Protein AF-A0A941UQF1-F1 (afdb_monomer_lite)

Secondary structure (DSSP, 8-state):
----GGGGGS-HHHHHHHHHHHHHTTT-SS-SHHHHHHHHHHSTTTHHHHHHHHH--GGGS--

Foldseek 3Di:
DDDDPLCVVDDPLLVQLVVLLVVLCVVPVDPDPSSVVSSCVSPP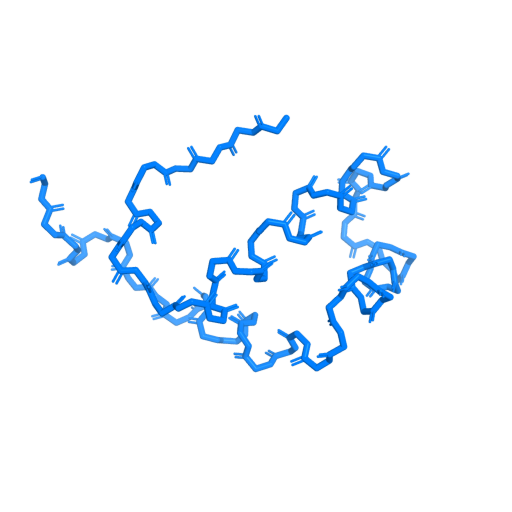PSVVSVVVVVPDDSVPGDD

Radius of gyration: 11.98 Å; chains: 1; bounding box: 27×28×26 Å

pLDDT: mean 93.24, std 6.13, range [75.81, 98.62]

Sequence (63 aa):
IRLNWRLVHFSLPVIDYVVAHELAHLQEMNHSPRFWRAVGELLPGFEAARDEVRRLDLASLPI

Structure (mmCIF, N/CA/C/O backbone):
data_AF-A0A941UQF1-F1
#
_entry.id   AF-A0A941UQF1-F1
#
loop_
_atom_site.group_PDB
_atom_site.id
_atom_site.type_symbol
_atom_site.label_atom_id
_atom_site.label_alt_id
_atom_site.label_comp_id
_atom_site.label_asym_id
_atom_site.label_entity_id
_atom_site.label_seq_id
_atom_site.pdbx_PDB_ins_code
_atom_site.Cartn_x
_atom_site.Cartn_y
_atom_site.Cartn_z
_atom_site.occupancy
_atom_site.B_iso_or_equiv
_atom_site.auth_seq_id
_atom_site.auth_comp_id
_atom_site.auth_asym_id
_atom_site.auth_atom_id
_atom_site.pdbx_PDB_model_num
ATOM 1 N N . ILE A 1 1 ? -11.491 9.431 -0.794 1.00 79.62 1 ILE A N 1
ATOM 2 C CA . ILE A 1 1 ? -10.393 8.819 -1.577 1.00 79.62 1 ILE A CA 1
ATOM 3 C C . ILE A 1 1 ? -9.680 9.932 -2.330 1.00 79.62 1 ILE A C 1
ATOM 5 O O . ILE A 1 1 ? -10.344 10.674 -3.048 1.00 79.62 1 ILE A O 1
ATOM 9 N N . ARG A 1 2 ? -8.375 10.110 -2.106 1.00 84.50 2 ARG A N 1
ATOM 10 C CA . ARG A 1 2 ? -7.529 11.053 -2.854 1.00 84.50 2 ARG A CA 1
ATOM 11 C C . ARG A 1 2 ? -6.314 10.279 -3.344 1.00 84.50 2 ARG A C 1
ATOM 13 O O . ARG A 1 2 ? -5.642 9.660 -2.533 1.00 84.50 2 ARG A O 1
ATOM 20 N N . LEU A 1 3 ? -6.050 10.323 -4.643 1.00 88.25 3 LEU A N 1
ATOM 21 C CA . LEU A 1 3 ? -4.933 9.622 -5.269 1.00 88.25 3 LEU A CA 1
ATOM 22 C C . LEU A 1 3 ? -3.940 10.637 -5.832 1.00 88.25 3 LEU A C 1
ATOM 24 O O . LEU A 1 3 ? -4.337 11.687 -6.339 1.00 88.25 3 LEU A O 1
ATOM 28 N N . ASN A 1 4 ? -2.648 10.334 -5.730 1.00 89.00 4 ASN A N 1
ATOM 29 C CA . ASN A 1 4 ? -1.607 11.162 -6.329 1.00 89.00 4 ASN A CA 1
ATOM 30 C C . ASN A 1 4 ? -1.568 10.913 -7.844 1.00 89.00 4 ASN A C 1
ATOM 32 O O . ASN A 1 4 ? -1.502 9.764 -8.273 1.00 89.00 4 ASN A O 1
ATOM 36 N N . TRP A 1 5 ? -1.568 11.973 -8.655 1.00 90.69 5 TRP A N 1
ATOM 37 C CA . TRP A 1 5 ? -1.537 11.850 -10.116 1.00 90.69 5 TRP A CA 1
ATOM 38 C C . TRP A 1 5 ? -0.296 11.106 -10.626 1.00 90.69 5 TRP A C 1
ATOM 40 O O . TRP A 1 5 ? -0.387 10.410 -11.630 1.00 90.69 5 TRP A O 1
ATOM 50 N N . ARG A 1 6 ? 0.838 11.172 -9.908 1.00 90.00 6 ARG A N 1
ATOM 51 C CA . ARG A 1 6 ? 2.088 10.474 -10.264 1.00 90.00 6 ARG A CA 1
ATOM 52 C C . ARG A 1 6 ? 1.925 8.954 -10.307 1.00 90.00 6 ARG A C 1
ATOM 54 O O . ARG A 1 6 ? 2.794 8.277 -10.847 1.00 90.00 6 ARG A O 1
ATOM 61 N N . LEU A 1 7 ? 0.812 8.418 -9.789 1.00 90.25 7 LEU A N 1
ATOM 62 C CA . LEU A 1 7 ? 0.492 6.997 -9.883 1.00 90.25 7 LEU A CA 1
ATOM 63 C C . LEU 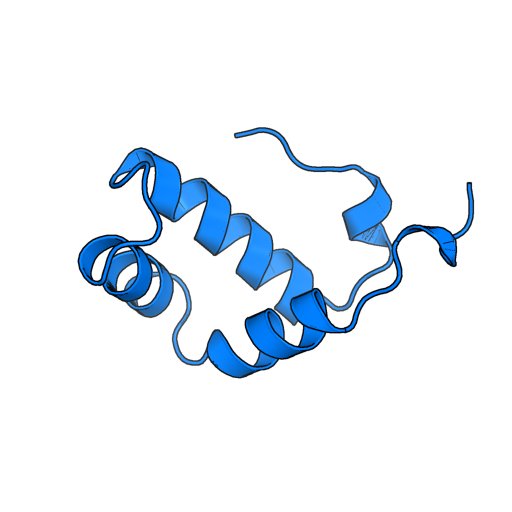A 1 7 ? 0.457 6.475 -11.323 1.00 90.25 7 LEU A C 1
ATOM 65 O O . LEU A 1 7 ? 0.736 5.300 -11.536 1.00 90.25 7 LEU A O 1
ATOM 69 N N . VAL A 1 8 ? 0.184 7.341 -12.307 1.00 91.00 8 VAL A N 1
ATOM 70 C CA . VAL A 1 8 ? 0.168 6.976 -13.735 1.00 91.00 8 VAL A CA 1
ATOM 71 C C . VAL A 1 8 ? 1.505 6.438 -14.254 1.00 91.00 8 VAL A C 1
ATOM 73 O O . VAL A 1 8 ? 1.538 5.828 -15.318 1.00 91.00 8 VAL A O 1
ATOM 76 N N . HIS A 1 9 ? 2.606 6.659 -13.530 1.00 91.06 9 HIS A N 1
ATOM 77 C CA . HIS A 1 9 ? 3.935 6.177 -13.906 1.00 91.06 9 HIS A CA 1
ATOM 78 C C . HIS A 1 9 ? 4.267 4.778 -13.373 1.00 91.06 9 HIS A C 1
ATOM 80 O O . HIS A 1 9 ? 5.335 4.256 -13.695 1.00 91.06 9 HIS A O 1
ATOM 86 N N . PHE A 1 10 ? 3.401 4.171 -12.558 1.00 91.38 10 PHE A N 1
ATOM 87 C CA . PHE A 1 10 ? 3.657 2.846 -11.994 1.00 91.38 10 PHE A CA 1
ATOM 88 C C . PHE A 1 10 ? 2.970 1.731 -12.775 1.00 91.38 10 PHE A C 1
ATOM 90 O O . PHE A 1 10 ? 2.088 1.949 -13.604 1.00 91.38 10 PHE A O 1
ATOM 97 N N . SER A 1 11 ? 3.402 0.506 -12.486 1.00 93.81 11 SER A N 1
ATOM 98 C CA . SER A 1 11 ? 2.787 -0.706 -13.007 1.00 93.81 11 SER A CA 1
ATOM 99 C C . SER A 1 11 ? 1.324 -0.820 -12.546 1.00 93.81 11 SER A C 1
ATOM 101 O O . SER A 1 11 ? 0.961 -0.372 -11.456 1.00 93.81 11 SER A O 1
ATOM 103 N N . LEU A 1 12 ? 0.471 -1.449 -13.364 1.00 94.88 12 LEU A N 1
ATOM 104 C CA . LEU A 1 12 ? -0.937 -1.674 -13.006 1.00 94.88 12 LEU A CA 1
ATOM 105 C C . LEU A 1 12 ? -1.112 -2.379 -11.645 1.00 94.88 12 LEU A C 1
ATOM 107 O O . LEU A 1 12 ? -1.915 -1.887 -10.858 1.00 94.88 12 LEU A O 1
ATOM 111 N N . PRO A 1 13 ? -0.328 -3.419 -11.282 1.00 95.75 13 PRO A N 1
ATOM 112 C CA . PRO A 1 13 ? -0.444 -4.052 -9.965 1.00 95.75 13 PRO A CA 1
ATOM 113 C C . PRO A 1 13 ? -0.202 -3.096 -8.789 1.00 95.75 13 PRO A C 1
ATOM 115 O O . PRO A 1 13 ? -0.840 -3.222 -7.744 1.00 95.75 13 PRO A O 1
ATOM 118 N N . VAL A 1 14 ? 0.700 -2.121 -8.944 1.00 95.06 14 VAL A N 1
ATOM 119 C CA . VAL A 1 14 ? 0.929 -1.079 -7.931 1.00 95.06 14 VAL A CA 1
ATOM 120 C C . VAL A 1 14 ? -0.274 -0.149 -7.826 1.00 95.06 14 VAL A C 1
ATOM 122 O O . VAL A 1 14 ? -0.690 0.189 -6.716 1.00 95.06 14 VAL A O 1
ATOM 125 N N . ILE A 1 15 ? -0.847 0.251 -8.961 1.00 95.81 15 ILE A N 1
ATOM 126 C CA . ILE A 1 15 ? -2.036 1.110 -8.990 1.00 95.81 15 ILE A CA 1
ATOM 127 C C . ILE A 1 15 ? -3.220 0.391 -8.330 1.00 95.81 15 ILE A C 1
ATOM 129 O O . ILE A 1 15 ? -3.850 0.967 -7.441 1.00 95.81 15 ILE A O 1
ATOM 133 N N . ASP A 1 16 ? -3.467 -0.871 -8.689 1.00 97.25 16 ASP A N 1
ATOM 134 C CA . ASP A 1 16 ? -4.527 -1.702 -8.107 1.00 97.25 16 ASP A CA 1
ATOM 135 C C . ASP A 1 16 ? -4.362 -1.827 -6.589 1.00 97.25 16 ASP A C 1
ATOM 137 O O . ASP A 1 16 ? -5.325 -1.663 -5.836 1.00 97.25 16 ASP A O 1
ATOM 141 N N . TYR A 1 17 ? -3.126 -2.031 -6.122 1.00 97.75 17 TYR A N 1
ATOM 142 C CA . TYR A 1 17 ? -2.823 -2.075 -4.695 1.00 97.75 17 TYR A CA 1
ATOM 143 C C . TYR A 1 17 ? -3.141 -0.760 -3.980 1.00 97.75 17 TYR A C 1
ATOM 145 O O . TYR A 1 17 ? -3.779 -0.784 -2.928 1.00 97.75 17 TYR A O 1
ATOM 153 N N . VAL A 1 18 ? -2.735 0.389 -4.529 1.00 96.62 18 VAL A N 1
ATOM 154 C CA . VAL A 1 18 ? -3.016 1.694 -3.904 1.00 96.62 18 VAL A CA 1
ATOM 155 C C . VAL A 1 18 ? -4.520 1.979 -3.888 1.00 96.62 18 VAL A C 1
ATOM 157 O O . VAL A 1 18 ? -5.038 2.472 -2.888 1.00 96.62 18 VAL A O 1
ATOM 160 N N . VAL A 1 19 ? -5.254 1.618 -4.943 1.00 96.81 19 VAL A N 1
ATOM 161 C CA . VAL A 1 19 ? -6.719 1.754 -4.964 1.00 96.81 19 VAL A CA 1
ATOM 162 C C . VAL A 1 19 ? -7.366 0.860 -3.903 1.00 96.81 19 VAL A C 1
ATOM 164 O O . VAL A 1 19 ? -8.180 1.348 -3.118 1.00 96.81 19 VAL A O 1
ATOM 167 N N . ALA A 1 20 ? -6.983 -0.418 -3.825 1.00 98.00 20 ALA A N 1
ATOM 168 C CA . ALA A 1 20 ? -7.487 -1.344 -2.809 1.00 98.00 20 ALA A CA 1
ATOM 169 C C . ALA A 1 20 ? -7.164 -0.865 -1.382 1.00 98.00 20 ALA A C 1
ATOM 171 O O . ALA A 1 20 ? -8.008 -0.955 -0.491 1.00 98.00 20 ALA A O 1
ATOM 172 N N . HIS A 1 21 ? -5.976 -0.293 -1.176 1.00 97.62 21 HIS A N 1
ATOM 173 C CA . HIS A 1 21 ? -5.544 0.302 0.087 1.00 97.62 21 HIS A CA 1
ATOM 174 C C . HIS A 1 21 ? -6.449 1.463 0.525 1.00 97.62 21 HIS A C 1
ATOM 176 O O . HIS A 1 21 ? -6.964 1.472 1.644 1.00 97.62 21 HIS A O 1
ATOM 182 N N . GLU A 1 22 ? -6.692 2.424 -0.366 1.00 96.94 22 GLU A N 1
ATOM 183 C CA . GLU A 1 22 ? -7.549 3.578 -0.075 1.00 96.94 22 GLU A CA 1
ATOM 184 C C . GLU A 1 22 ? -9.028 3.191 0.084 1.00 96.94 22 GLU A C 1
ATOM 186 O O . GLU A 1 22 ? -9.759 3.827 0.846 1.00 96.94 22 GLU A O 1
ATOM 191 N N . LEU A 1 23 ? -9.486 2.139 -0.605 1.00 97.56 23 LEU A N 1
ATOM 192 C CA . LEU A 1 23 ? -10.828 1.579 -0.416 1.00 97.56 23 LEU A CA 1
ATOM 193 C C . LEU A 1 23 ? -10.967 0.872 0.935 1.00 97.56 23 LEU A C 1
ATOM 195 O O . LEU A 1 23 ? -11.978 1.061 1.611 1.00 97.56 23 LEU A O 1
ATOM 199 N N . ALA A 1 24 ? -9.956 0.113 1.366 1.00 98.06 24 ALA A N 1
ATOM 200 C CA . ALA A 1 24 ? -9.944 -0.520 2.685 1.00 98.06 24 ALA A CA 1
ATOM 201 C C . ALA A 1 24 ? -10.012 0.520 3.815 1.00 98.06 24 ALA A C 1
ATOM 203 O O . ALA A 1 24 ? -10.645 0.272 4.845 1.00 98.06 24 ALA A O 1
ATOM 204 N N . HIS A 1 25 ? -9.466 1.720 3.591 1.00 97.69 25 HIS A N 1
ATOM 205 C CA . HIS A 1 25 ? -9.611 2.826 4.531 1.00 97.69 25 HIS A CA 1
ATOM 206 C C . HIS A 1 25 ? -11.052 3.277 4.747 1.00 97.69 25 HIS A C 1
ATOM 208 O O . HIS A 1 25 ? -11.338 3.806 5.809 1.00 97.69 25 HIS A O 1
ATOM 214 N N . LEU A 1 26 ? -11.991 3.016 3.833 1.00 96.50 26 LEU A N 1
ATOM 215 C CA . LEU A 1 26 ? -13.409 3.308 4.076 1.00 96.50 26 LEU A CA 1
ATOM 216 C C . LEU A 1 26 ? -14.006 2.460 5.210 1.00 96.50 26 LEU A C 1
ATOM 218 O O . LEU A 1 26 ? -15.005 2.864 5.802 1.00 96.50 26 LEU A O 1
ATOM 222 N N . GLN A 1 27 ? -13.412 1.298 5.496 1.00 96.19 27 GLN A N 1
ATOM 223 C CA . GLN A 1 27 ? -13.849 0.390 6.556 1.00 96.19 27 GLN A CA 1
ATOM 224 C C . GLN A 1 27 ? -12.968 0.492 7.800 1.00 96.19 27 GLN A C 1
ATOM 226 O O . GLN A 1 27 ? -13.500 0.457 8.905 1.00 96.19 27 GLN A O 1
ATOM 231 N N . GLU A 1 28 ? -11.646 0.618 7.628 1.00 97.62 28 GLU A N 1
ATOM 232 C CA . GLU A 1 28 ? -10.704 0.751 8.741 1.00 97.62 28 GLU A CA 1
ATOM 233 C C . GLU A 1 28 ? -9.631 1.812 8.502 1.00 97.62 28 GLU A C 1
ATOM 235 O O . GLU A 1 28 ? -8.793 1.715 7.608 1.00 97.62 28 GLU A O 1
ATOM 240 N N . MET A 1 29 ? -9.606 2.828 9.362 1.00 95.94 29 MET A N 1
ATOM 241 C CA . MET A 1 29 ? -8.729 3.992 9.181 1.00 95.94 29 MET A CA 1
ATOM 242 C C . MET A 1 29 ? -7.262 3.712 9.522 1.00 95.94 29 MET A C 1
ATOM 244 O O . MET A 1 29 ? -6.373 4.392 9.018 1.00 95.94 29 MET A O 1
ATOM 248 N N . ASN A 1 30 ? -6.986 2.727 10.376 1.00 96.94 30 ASN A N 1
ATOM 249 C CA . ASN A 1 30 ? -5.633 2.340 10.766 1.00 96.94 30 ASN A CA 1
ATOM 250 C C . ASN A 1 30 ? -5.211 1.027 10.094 1.00 96.94 30 ASN A C 1
ATOM 252 O O . ASN A 1 30 ? -6.025 0.119 9.951 1.00 96.94 30 ASN A O 1
ATOM 256 N N . HIS A 1 31 ? -3.916 0.877 9.787 1.00 97.38 31 HIS A N 1
ATOM 257 C CA . HIS A 1 31 ? -3.304 -0.326 9.182 1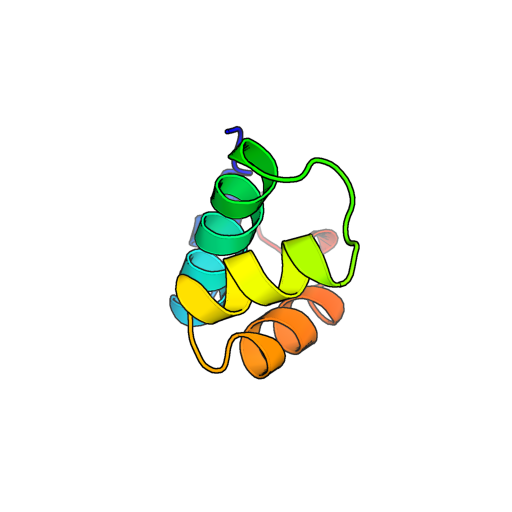.00 97.38 31 HIS A CA 1
ATOM 258 C C . HIS A 1 31 ? -3.223 -1.540 10.131 1.00 97.38 31 HIS A C 1
ATOM 260 O O . HIS A 1 31 ? -2.188 -2.200 10.249 1.00 97.38 31 HIS A O 1
ATOM 266 N N . SER A 1 32 ? -4.313 -1.820 10.842 1.00 98.25 32 SER A N 1
ATOM 267 C CA . SER A 1 32 ? -4.487 -2.957 11.744 1.00 98.25 32 SER A CA 1
ATOM 268 C C . SER A 1 32 ? -4.594 -4.288 10.982 1.00 98.25 32 SER A C 1
ATOM 270 O O . SER A 1 32 ? -4.782 -4.302 9.765 1.00 98.25 32 SER A O 1
ATOM 272 N N . PRO A 1 33 ? -4.563 -5.446 11.668 1.00 98.31 33 PRO A N 1
ATOM 273 C CA . PRO A 1 33 ? -4.825 -6.732 11.020 1.00 98.31 33 PRO A CA 1
ATOM 274 C C . PRO A 1 33 ? -6.176 -6.801 10.285 1.00 98.31 33 PRO A C 1
ATOM 276 O O . PRO A 1 33 ? -6.289 -7.503 9.284 1.00 98.31 33 PRO A O 1
ATOM 279 N N . ARG A 1 34 ? -7.197 -6.065 10.752 1.00 98.19 34 ARG A N 1
ATOM 280 C CA . ARG A 1 34 ? -8.508 -5.981 10.083 1.00 98.19 34 ARG A CA 1
ATOM 281 C C . ARG A 1 34 ? -8.418 -5.225 8.760 1.00 98.19 34 ARG A C 1
ATOM 283 O O . ARG A 1 34 ? -8.973 -5.690 7.772 1.00 98.19 34 ARG A O 1
ATOM 290 N N . PHE A 1 35 ? -7.654 -4.136 8.726 1.00 98.62 35 PHE A N 1
ATOM 291 C CA . PHE A 1 35 ? -7.366 -3.411 7.492 1.00 98.62 35 PHE A CA 1
ATOM 292 C C . PHE A 1 35 ? -6.686 -4.315 6.460 1.00 98.62 35 PHE A C 1
ATOM 294 O O . PHE A 1 35 ? -7.150 -4.419 5.331 1.00 98.62 35 PHE A O 1
ATOM 301 N N . TRP A 1 36 ? -5.631 -5.036 6.850 1.00 98.12 36 TRP A N 1
ATOM 302 C CA . TRP A 1 36 ? -4.913 -5.911 5.914 1.00 98.12 36 TRP A CA 1
ATOM 303 C C . TRP A 1 36 ? -5.756 -7.087 5.423 1.00 98.12 36 TRP A C 1
ATOM 305 O O . TRP A 1 36 ? -5.583 -7.520 4.287 1.00 98.12 36 TRP A O 1
ATOM 315 N N . ARG A 1 37 ? -6.703 -7.565 6.238 1.00 98.25 37 ARG A N 1
ATOM 316 C CA . ARG A 1 37 ? -7.710 -8.528 5.783 1.00 98.25 37 ARG A CA 1
ATOM 317 C C . ARG 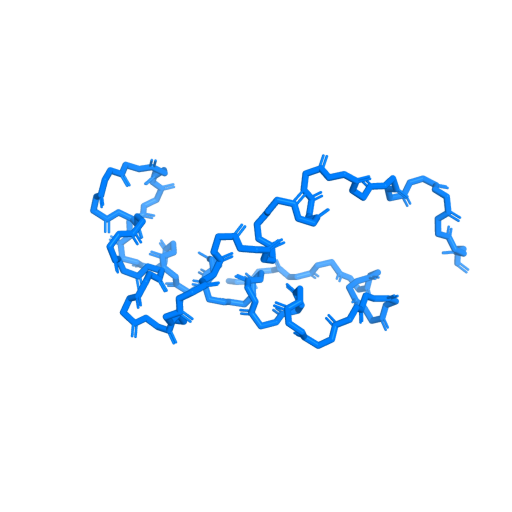A 1 37 ? -8.603 -7.927 4.698 1.00 98.25 37 ARG A C 1
ATOM 319 O O . ARG A 1 37 ? -8.741 -8.547 3.654 1.00 98.25 37 ARG A O 1
ATOM 326 N N . ALA A 1 38 ? -9.132 -6.721 4.907 1.00 98.31 38 ALA A N 1
ATOM 327 C CA . ALA A 1 38 ? -9.962 -6.038 3.913 1.00 98.31 38 ALA A CA 1
ATOM 328 C C . ALA A 1 38 ? -9.197 -5.777 2.601 1.00 98.31 38 ALA A C 1
ATOM 330 O O . ALA A 1 38 ? -9.738 -5.988 1.519 1.00 98.31 38 ALA A O 1
ATOM 331 N N . VAL A 1 39 ? -7.916 -5.395 2.679 1.00 98.50 39 VAL A N 1
ATOM 332 C CA . VAL A 1 39 ? -7.060 -5.278 1.486 1.00 98.50 39 VAL A CA 1
ATOM 333 C C . VAL A 1 39 ? -6.925 -6.627 0.772 1.00 98.50 39 VAL A C 1
ATOM 335 O O . VAL A 1 39 ? -7.097 -6.676 -0.439 1.00 98.50 39 VAL A O 1
ATOM 338 N N . GLY A 1 40 ? -6.664 -7.718 1.501 1.00 98.25 40 GLY A N 1
ATOM 339 C CA . GLY A 1 40 ? -6.525 -9.060 0.920 1.00 98.25 40 GLY A CA 1
ATOM 340 C C . GLY A 1 40 ? -7.818 -9.645 0.342 1.00 98.25 40 GLY A C 1
ATOM 341 O O . GLY A 1 40 ? -7.757 -10.444 -0.588 1.00 98.25 40 GLY A O 1
ATOM 342 N N . GLU A 1 41 ? -8.979 -9.235 0.853 1.00 98.00 41 GLU A N 1
ATOM 343 C CA . GLU A 1 41 ? -10.288 -9.572 0.282 1.00 98.00 41 GLU A CA 1
ATOM 344 C C . GLU A 1 41 ? -10.541 -8.831 -1.041 1.00 98.00 41 GLU A C 1
ATOM 346 O O . GLU A 1 41 ? -11.102 -9.412 -1.969 1.00 98.00 41 GLU A O 1
ATOM 351 N N . LEU A 1 42 ? -10.106 -7.569 -1.146 1.00 97.94 42 LEU A N 1
ATOM 352 C CA . LEU A 1 42 ? -10.227 -6.764 -2.368 1.00 97.94 42 LEU A CA 1
ATOM 353 C C . LEU A 1 42 ? -9.196 -7.153 -3.435 1.00 97.94 42 LEU A C 1
ATOM 355 O O . LEU A 1 42 ? -9.516 -7.173 -4.623 1.00 97.94 42 LEU A O 1
ATOM 359 N N . LEU A 1 43 ? -7.963 -7.435 -3.015 1.00 98.19 43 LEU A N 1
ATOM 360 C CA . LEU A 1 43 ? -6.838 -7.748 -3.887 1.00 98.19 43 LEU A CA 1
ATOM 361 C C . LEU A 1 43 ? -5.998 -8.886 -3.280 1.00 98.19 43 LEU A C 1
ATOM 363 O O . LEU A 1 43 ? -5.046 -8.637 -2.533 1.00 98.19 43 LEU A O 1
ATOM 367 N N . PRO A 1 44 ? -6.324 -10.151 -3.593 1.00 97.81 44 PRO A N 1
ATOM 368 C CA . PRO A 1 44 ? -5.517 -11.289 -3.169 1.00 97.81 44 PRO A CA 1
ATOM 369 C C . PRO A 1 44 ? -4.080 -11.192 -3.705 1.00 97.81 44 PRO A C 1
ATOM 371 O O . PRO A 1 44 ? -3.871 -10.896 -4.880 1.00 97.81 44 PRO A O 1
ATOM 374 N N . GLY A 1 45 ? -3.082 -11.464 -2.859 1.00 95.88 45 GLY A N 1
ATOM 375 C CA . GLY A 1 45 ? -1.664 -11.410 -3.247 1.00 95.88 45 GLY A CA 1
ATOM 376 C C . GLY A 1 45 ? -1.068 -9.997 -3.326 1.00 95.88 45 GLY A C 1
ATOM 377 O O . GLY A 1 45 ? -0.038 -9.796 -3.974 1.00 95.88 45 GL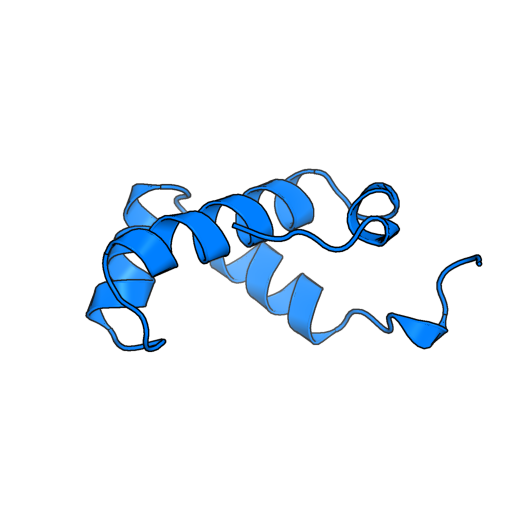Y A O 1
ATOM 378 N N . PHE A 1 46 ? -1.700 -9.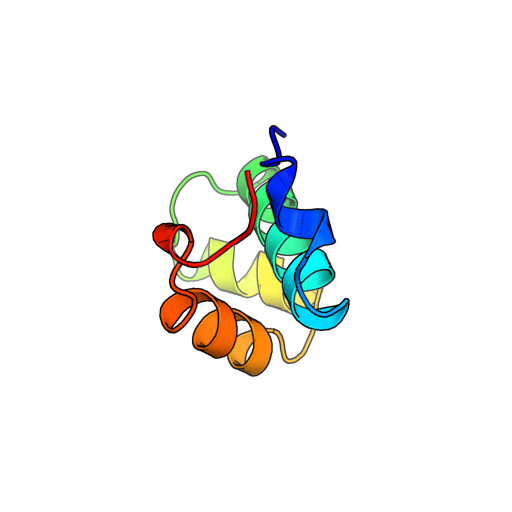008 -2.685 1.00 97.38 46 PHE A N 1
ATOM 379 C CA . PHE A 1 46 ? -1.261 -7.609 -2.685 1.00 97.38 46 PHE A CA 1
ATOM 380 C C . PHE A 1 46 ? 0.154 -7.376 -2.125 1.00 97.38 46 PHE A C 1
ATOM 382 O O . PHE A 1 46 ? 0.727 -6.301 -2.316 1.00 97.38 46 PHE A O 1
ATOM 389 N N . GLU A 1 47 ? 0.725 -8.340 -1.402 1.00 96.94 47 GLU A N 1
ATOM 390 C CA . GLU A 1 47 ? 1.999 -8.209 -0.700 1.00 96.94 47 GLU A CA 1
ATOM 391 C C . GLU A 1 47 ? 3.149 -7.852 -1.648 1.00 96.94 47 GLU A C 1
ATOM 393 O O . GLU A 1 47 ? 3.977 -7.003 -1.309 1.00 96.94 47 GLU A O 1
ATOM 398 N N . ALA A 1 48 ? 3.161 -8.427 -2.855 1.00 95.69 48 ALA A N 1
ATOM 399 C CA . ALA A 1 48 ? 4.178 -8.132 -3.861 1.00 95.69 48 ALA A CA 1
ATOM 400 C C . ALA A 1 48 ? 4.146 -6.653 -4.286 1.00 95.69 48 ALA A C 1
ATOM 402 O O . ALA A 1 48 ? 5.182 -5.983 -4.290 1.00 95.69 48 ALA A O 1
ATOM 403 N N . ALA A 1 49 ? 2.950 -6.128 -4.564 1.00 96.19 49 ALA A N 1
ATOM 404 C CA . ALA A 1 49 ? 2.745 -4.730 -4.934 1.00 96.19 49 ALA A CA 1
ATOM 405 C C . ALA A 1 49 ? 3.015 -3.776 -3.757 1.00 96.19 49 ALA A C 1
ATOM 407 O O . ALA A 1 49 ? 3.618 -2.717 -3.940 1.00 96.19 49 ALA A O 1
ATOM 408 N N . ARG A 1 50 ? 2.662 -4.164 -2.523 1.00 95.81 50 ARG A N 1
ATOM 409 C CA . ARG A 1 50 ? 3.019 -3.401 -1.314 1.00 95.81 50 ARG A CA 1
ATOM 410 C C . ARG A 1 50 ? 4.526 -3.238 -1.181 1.00 95.81 50 ARG A C 1
ATOM 412 O O . ARG A 1 50 ? 5.009 -2.153 -0.852 1.00 95.81 50 ARG A O 1
ATOM 419 N N . ASP A 1 51 ? 5.261 -4.324 -1.374 1.00 95.06 51 ASP A N 1
ATOM 420 C CA . ASP A 1 51 ? 6.708 -4.302 -1.232 1.00 95.06 51 ASP A CA 1
ATOM 421 C C . ASP A 1 51 ? 7.370 -3.528 -2.379 1.00 95.06 51 ASP A C 1
ATOM 423 O O . ASP A 1 51 ? 8.386 -2.874 -2.148 1.00 95.06 51 ASP A O 1
ATOM 427 N N . GLU A 1 52 ? 6.782 -3.528 -3.580 1.00 93.00 52 GLU A N 1
ATOM 428 C CA . GLU A 1 52 ? 7.177 -2.625 -4.666 1.00 93.00 52 GLU A CA 1
ATOM 429 C C . GLU A 1 52 ? 7.000 -1.163 -4.258 1.00 93.00 52 GLU A C 1
ATOM 431 O O . GLU A 1 52 ? 7.981 -0.425 -4.294 1.00 93.00 52 GLU A O 1
ATOM 436 N N . VAL A 1 53 ? 5.823 -0.773 -3.749 1.00 91.06 53 VAL A N 1
ATOM 437 C CA . VAL A 1 53 ? 5.556 0.604 -3.293 1.00 91.06 53 VAL A CA 1
ATOM 438 C C . VAL A 1 53 ? 6.573 1.091 -2.267 1.00 91.06 53 VAL A C 1
ATOM 440 O O . VAL A 1 53 ? 7.038 2.225 -2.351 1.00 91.06 53 VAL A O 1
ATOM 443 N N . ARG A 1 54 ? 6.978 0.234 -1.325 1.00 89.81 54 ARG A N 1
ATOM 444 C CA . ARG A 1 54 ? 7.994 0.569 -0.309 1.00 89.81 54 ARG A CA 1
ATOM 445 C C . ARG A 1 54 ? 9.377 0.869 -0.887 1.00 89.81 54 ARG A C 1
ATOM 447 O O . ARG A 1 54 ? 10.183 1.492 -0.202 1.00 89.81 54 ARG A O 1
ATOM 454 N N . ARG A 1 55 ? 9.665 0.399 -2.102 1.00 89.25 55 ARG A N 1
ATOM 455 C CA . ARG A 1 55 ? 10.936 0.620 -2.805 1.00 89.25 55 ARG A CA 1
ATOM 456 C C . ARG A 1 55 ? 10.880 1.783 -3.798 1.00 89.25 55 ARG A C 1
ATOM 458 O O . ARG A 1 55 ? 11.925 2.144 -4.330 1.00 89.25 55 ARG A O 1
ATOM 465 N N . LEU A 1 56 ? 9.701 2.341 -4.076 1.00 86.25 56 LEU A N 1
ATOM 466 C CA . LEU A 1 56 ? 9.551 3.416 -5.055 1.00 86.25 56 LEU A CA 1
ATOM 467 C C . LEU A 1 56 ? 10.161 4.717 -4.529 1.00 86.25 56 LEU A C 1
ATOM 469 O O . LEU A 1 56 ? 9.780 5.213 -3.470 1.00 86.25 56 LEU A O 1
ATOM 473 N N . ASP A 1 57 ? 11.051 5.312 -5.320 1.00 82.75 57 ASP A N 1
ATOM 474 C CA . ASP A 1 57 ? 11.510 6.681 -5.112 1.00 82.75 57 ASP A CA 1
ATOM 475 C C . ASP A 1 57 ? 10.638 7.654 -5.918 1.00 82.75 57 ASP A C 1
ATOM 477 O O . ASP A 1 57 ? 10.838 7.861 -7.118 1.00 82.75 57 ASP A O 1
ATOM 481 N N . LEU A 1 58 ? 9.664 8.279 -5.253 1.00 79.62 58 LEU A N 1
ATOM 482 C CA . LEU A 1 58 ? 8.754 9.244 -5.882 1.00 79.62 58 LEU A CA 1
ATOM 483 C C . LEU A 1 58 ? 9.466 10.505 -6.400 1.00 79.62 58 LEU A C 1
ATOM 485 O O . LEU A 1 58 ? 8.926 11.177 -7.291 1.00 79.62 58 LEU A O 1
ATOM 489 N N . ALA A 1 59 ? 10.644 10.835 -5.857 1.00 80.25 59 ALA A N 1
ATOM 490 C CA . ALA A 1 59 ? 11.425 12.001 -6.263 1.00 80.25 59 ALA A CA 1
ATOM 491 C C . ALA A 1 59 ? 12.125 11.788 -7.613 1.00 80.25 59 ALA A C 1
ATOM 493 O O . ALA A 1 59 ? 12.412 12.758 -8.308 1.00 80.25 59 ALA A O 1
ATOM 494 N N . SER A 1 60 ? 12.333 10.530 -8.013 1.00 82.19 60 SER A N 1
ATOM 495 C CA . SER A 1 60 ? 12.945 10.170 -9.297 1.00 82.19 60 SER A CA 1
ATOM 496 C C . SER A 1 60 ? 12.000 10.277 -10.501 1.00 82.19 60 SER A C 1
ATOM 498 O O . SER A 1 60 ? 12.449 10.231 -11.646 1.00 82.19 60 SER A O 1
ATOM 500 N N . LEU A 1 61 ? 10.690 10.416 -10.268 1.00 81.75 61 LEU A N 1
ATOM 501 C CA . LEU A 1 61 ? 9.703 10.475 -11.343 1.00 81.75 61 LEU A CA 1
ATOM 502 C C . LEU A 1 61 ? 9.698 11.840 -12.062 1.00 81.75 61 LEU A C 1
ATOM 504 O O . LEU A 1 61 ? 9.930 12.870 -11.417 1.00 81.75 61 LEU A O 1
ATOM 508 N N . PRO A 1 62 ? 9.355 11.878 -13.365 1.00 77.00 62 PRO A N 1
ATOM 509 C CA . PRO A 1 62 ? 9.203 13.128 -14.110 1.00 77.00 62 PRO A CA 1
ATOM 510 C C . PRO A 1 62 ? 8.227 14.090 -13.417 1.00 77.00 62 PRO A C 1
ATOM 512 O O . PRO A 1 62 ? 7.312 13.650 -12.715 1.00 77.00 62 PRO A O 1
ATOM 515 N N . ILE A 1 63 ? 8.438 15.398 -13.577 1.00 75.81 63 ILE A N 1
ATOM 516 C CA . ILE A 1 63 ? 7.497 16.441 -13.127 1.00 75.81 63 ILE A CA 1
ATOM 517 C C . ILE A 1 63 ? 6.378 16.585 -14.151 1.00 75.81 63 ILE A C 1
ATOM 519 O O . ILE A 1 63 ? 6.696 16.571 -15.361 1.00 75.81 63 ILE A O 1
#